Protein AF-A0A4S0MJQ3-F1 (afdb_monomer_lite)

pLDDT: mean 88.85, std 12.42, range [56.47, 98.69]

Secondary structure (DSSP, 8-state):
--TTS--------EEEEEE-SSTTEEEEEEEEEEEE---STT---EEEEEEEEEEEEEEETTEEEEEEEEEEEEEETTSS-EEEEEEEEEEE-

Foldseek 3Di:
DPPVFDADDDDFDWDWDWDDPDPQKIKIKTWGKDWAADPDPPFGTKIKIKIKIKMWGDPDPQKIKIKMWIWIKMDGGPDRDIDIDIDIDIDMD

Sequence (93 aa):
DDSRLPAVAGPSINADLKWSPERGTTIGLTGKTNVETTTTAGQSGDILYSGRLTGERQIRANLTANTALGLDWRDYTGSDGHDMILSAEAGLT

Radius of gyration: 18.51 Å; chains: 1; bounding box: 37×24×54 Å

Structure (mmCIF, N/CA/C/O backbone):
data_AF-A0A4S0MJQ3-F1
#
_entry.id   AF-A0A4S0MJQ3-F1
#
loop_
_atom_site.group_PDB
_atom_site.id
_atom_site.type_symbol
_atom_site.label_atom_id
_atom_site.label_alt_id
_atom_site.label_comp_id
_atom_site.label_asym_id
_atom_site.label_entity_id
_atom_site.label_seq_id
_atom_site.pdbx_PDB_ins_code
_atom_site.Cartn_x
_atom_site.Cartn_y
_atom_site.Cartn_z
_atom_site.occupancy
_atom_site.B_iso_or_equiv
_atom_site.auth_seq_id
_atom_site.auth_comp_id
_atom_site.auth_asym_id
_atom_site.auth_atom_id
_atom_site.pdbx_PDB_model_num
ATOM 1 N N . ASP A 1 1 ? 7.246 6.514 -31.491 1.00 56.47 1 ASP A N 1
ATOM 2 C CA . ASP A 1 1 ? 8.219 5.488 -31.095 1.00 56.47 1 ASP A CA 1
ATOM 3 C C . ASP A 1 1 ? 9.584 5.766 -31.666 1.00 56.47 1 ASP A C 1
ATOM 5 O O . ASP A 1 1 ? 9.722 5.904 -32.876 1.00 56.47 1 ASP A O 1
ATOM 9 N N . ASP A 1 2 ? 10.571 5.878 -30.781 1.00 58.50 2 ASP A N 1
ATOM 10 C CA . ASP A 1 2 ? 11.989 5.827 -31.127 1.00 58.50 2 ASP A CA 1
ATOM 11 C C . ASP A 1 2 ? 12.467 4.399 -30.851 1.00 58.50 2 ASP A C 1
ATOM 13 O O . ASP A 1 2 ? 12.486 3.964 -29.702 1.00 58.50 2 ASP A O 1
ATOM 17 N N . SER A 1 3 ? 12.848 3.659 -31.894 1.00 61.12 3 SER A N 1
ATOM 18 C CA . SER A 1 3 ? 13.280 2.257 -31.796 1.00 61.12 3 SER A CA 1
ATOM 19 C C . SER A 1 3 ? 14.577 2.054 -31.001 1.00 61.12 3 SER A C 1
ATOM 21 O O . SER A 1 3 ? 15.040 0.924 -30.862 1.00 61.12 3 SER A O 1
ATOM 23 N N . ARG A 1 4 ? 15.196 3.136 -30.516 1.00 65.69 4 ARG A N 1
ATOM 24 C CA . ARG A 1 4 ? 16.383 3.110 -29.655 1.00 65.69 4 ARG A CA 1
ATOM 25 C C . ARG A 1 4 ? 16.048 3.057 -28.162 1.00 65.69 4 ARG A C 1
ATOM 27 O O . ARG A 1 4 ? 16.960 2.817 -27.377 1.00 65.69 4 ARG A O 1
ATOM 34 N N . LEU A 1 5 ? 14.793 3.289 -27.764 1.00 67.38 5 LEU A N 1
ATOM 35 C CA . LEU A 1 5 ? 14.365 3.252 -26.363 1.00 67.38 5 LEU A CA 1
ATOM 36 C C . LEU A 1 5 ? 13.549 1.984 -26.071 1.00 67.38 5 LEU A C 1
ATOM 38 O O . LEU A 1 5 ? 12.650 1.651 -26.849 1.00 67.38 5 LEU A O 1
ATOM 42 N N . PRO A 1 6 ? 13.831 1.270 -24.965 1.00 67.31 6 PRO A N 1
ATOM 43 C CA . PRO A 1 6 ? 12.993 0.162 -24.529 1.00 67.31 6 PRO A CA 1
ATOM 44 C C . PRO A 1 6 ? 11.552 0.620 -24.272 1.00 67.31 6 PRO A C 1
ATOM 46 O O . PRO A 1 6 ? 11.311 1.667 -23.670 1.00 67.31 6 PRO A O 1
ATOM 49 N N . ALA A 1 7 ? 10.583 -0.181 -24.713 1.00 71.94 7 ALA A N 1
ATOM 50 C CA . ALA A 1 7 ? 9.179 0.076 -24.424 1.00 71.94 7 ALA A CA 1
ATOM 51 C C . ALA A 1 7 ? 8.893 -0.137 -22.929 1.00 71.94 7 ALA A C 1
ATOM 53 O O . ALA A 1 7 ? 9.282 -1.156 -22.359 1.00 71.94 7 ALA A O 1
ATOM 54 N N . VAL A 1 8 ? 8.168 0.799 -22.312 1.00 72.06 8 VAL A N 1
ATOM 55 C CA . VAL A 1 8 ? 7.658 0.643 -20.943 1.00 72.06 8 VAL A CA 1
ATOM 56 C C . VAL A 1 8 ? 6.432 -0.267 -21.005 1.00 72.06 8 VAL A C 1
ATOM 58 O O . VAL A 1 8 ? 5.375 0.140 -21.488 1.00 72.06 8 VAL A O 1
ATOM 61 N N . ALA A 1 9 ? 6.573 -1.515 -20.564 1.00 75.38 9 ALA A N 1
ATOM 62 C CA . ALA A 1 9 ? 5.501 -2.503 -20.599 1.00 75.38 9 ALA A CA 1
ATOM 63 C C . ALA A 1 9 ? 5.531 -3.384 -19.348 1.00 75.38 9 ALA A C 1
ATOM 65 O O . ALA A 1 9 ? 6.585 -3.854 -18.930 1.00 75.38 9 ALA A O 1
ATOM 66 N N . GLY A 1 10 ? 4.358 -3.640 -18.773 1.00 77.56 10 GLY A N 1
ATOM 67 C CA . GLY A 1 10 ? 4.220 -4.478 -17.5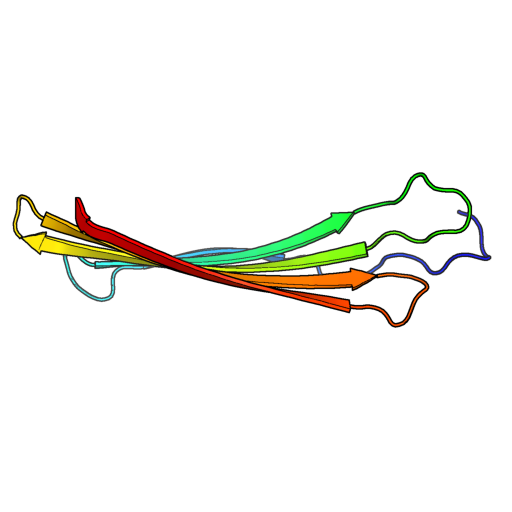89 1.00 77.56 10 GLY A CA 1
ATOM 68 C C . GLY A 1 10 ? 2.761 -4.816 -17.285 1.00 77.56 10 GLY A C 1
ATOM 69 O O . GLY A 1 10 ? 1.848 -4.220 -17.867 1.00 77.56 10 GLY A O 1
ATOM 70 N N . PRO A 1 11 ? 2.517 -5.792 -16.396 1.00 80.44 11 PRO A N 1
ATOM 71 C CA . PRO A 1 11 ? 1.169 -6.147 -15.976 1.00 80.44 11 PRO A CA 1
ATOM 72 C C . PRO A 1 11 ? 0.507 -4.984 -15.223 1.00 80.44 11 PRO A C 1
ATOM 74 O O . PRO A 1 11 ? 1.087 -4.399 -14.307 1.00 80.44 11 PRO A O 1
ATOM 77 N N . SER A 1 12 ? -0.738 -4.669 -15.586 1.00 86.44 12 SER A N 1
ATOM 78 C CA . SER A 1 12 ? -1.544 -3.662 -14.891 1.00 86.44 12 SER A CA 1
ATOM 79 C C . SER A 1 12 ? -2.462 -4.322 -13.866 1.00 86.44 12 SER A C 1
ATOM 81 O O . SER A 1 12 ? -3.204 -5.248 -14.199 1.00 86.44 12 SER A O 1
ATOM 83 N N . ILE A 1 13 ? -2.430 -3.827 -12.627 1.00 90.31 13 ILE A N 1
ATOM 84 C CA . ILE A 1 13 ? -3.392 -4.176 -11.581 1.00 90.31 13 ILE A CA 1
ATOM 85 C C . ILE A 1 13 ? -4.045 -2.913 -11.017 1.00 90.31 13 ILE A C 1
ATOM 87 O O . ILE A 1 13 ? -3.403 -1.872 -10.875 1.00 90.31 13 ILE A O 1
ATOM 91 N N . ASN A 1 14 ? -5.331 -3.009 -10.687 1.00 95.50 14 ASN A N 1
ATOM 92 C CA . ASN A 1 14 ? -6.045 -2.031 -9.875 1.00 95.50 14 ASN A CA 1
ATOM 93 C C . ASN A 1 14 ? -7.107 -2.776 -9.061 1.00 95.50 14 ASN A C 1
ATOM 95 O O . ASN A 1 14 ? -8.193 -3.071 -9.561 1.00 95.50 14 ASN A O 1
ATOM 99 N N . ALA A 1 15 ? -6.747 -3.157 -7.841 1.00 96.31 15 ALA A N 1
ATOM 100 C CA . ALA A 1 15 ? -7.568 -3.965 -6.952 1.00 96.31 15 ALA A CA 1
ATOM 101 C C . ALA A 1 15 ? -7.865 -3.206 -5.654 1.00 96.31 15 ALA A C 1
ATOM 103 O O . ALA A 1 15 ? -6.970 -2.586 -5.080 1.00 96.31 15 ALA A O 1
ATOM 104 N N . ASP A 1 16 ? -9.107 -3.310 -5.179 1.00 97.94 16 ASP A N 1
ATOM 105 C CA . ASP A 1 16 ? -9.568 -2.848 -3.865 1.00 97.94 16 ASP A CA 1
ATOM 106 C C . ASP A 1 16 ? -10.404 -3.979 -3.254 1.00 97.94 16 ASP A C 1
ATOM 108 O O . ASP A 1 16 ? -11.466 -4.338 -3.770 1.00 97.94 16 ASP A O 1
ATOM 112 N N . LEU A 1 17 ? -9.878 -4.590 -2.194 1.00 98.38 17 LEU A N 1
ATOM 113 C CA . LEU A 1 17 ? -10.551 -5.618 -1.415 1.00 98.38 17 LEU A CA 1
ATOM 114 C C . LEU A 1 17 ? -10.803 -5.091 -0.007 1.00 98.38 17 LEU A C 1
ATOM 116 O O . LEU A 1 17 ? -9.877 -4.662 0.679 1.00 98.38 17 LEU A O 1
ATOM 120 N N . LYS A 1 18 ? -12.048 -5.206 0.457 1.00 98.31 18 LYS A N 1
ATOM 121 C CA . LYS A 1 18 ? -12.447 -4.851 1.821 1.00 98.31 18 LYS A CA 1
ATOM 122 C C . LYS A 1 18 ? -13.227 -5.982 2.452 1.00 98.31 18 LYS A C 1
ATOM 124 O O . LYS A 1 18 ? -14.132 -6.540 1.834 1.00 98.31 18 LYS A O 1
ATOM 129 N N . TRP A 1 19 ? -12.886 -6.306 3.691 1.00 98.38 19 TRP A N 1
ATOM 130 C CA . TRP A 1 19 ? -13.589 -7.329 4.452 1.00 98.38 19 TRP A CA 1
ATOM 131 C C . TRP A 1 19 ? -13.595 -7.017 5.944 1.00 98.38 19 TRP A C 1
ATOM 133 O O . TRP A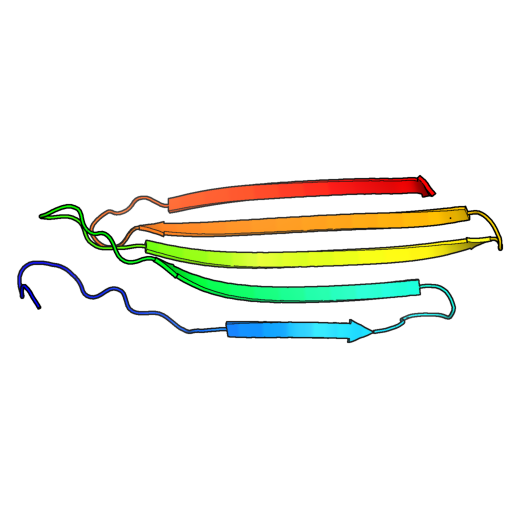 1 19 ? -12.854 -6.166 6.435 1.00 98.38 19 TRP A O 1
ATOM 143 N N . SER A 1 20 ? -14.449 -7.736 6.669 1.00 98.50 20 SER A N 1
ATOM 144 C CA . SER A 1 20 ? -14.589 -7.619 8.115 1.00 98.50 20 SER A CA 1
ATOM 145 C C . SER A 1 20 ? -14.351 -8.990 8.751 1.00 98.50 20 SER A C 1
ATOM 147 O O . SER A 1 20 ? -15.228 -9.851 8.666 1.00 98.50 20 SER A O 1
ATOM 149 N N . PRO A 1 21 ? -13.161 -9.240 9.336 1.00 96.94 21 PRO A N 1
ATOM 150 C CA . PRO A 1 21 ? -12.866 -10.511 10.006 1.00 96.94 21 PRO A CA 1
ATOM 151 C C . PRO A 1 21 ? -13.781 -10.773 11.208 1.00 96.94 21 PRO A C 1
ATOM 153 O O . PRO A 1 21 ? -14.139 -11.909 11.500 1.00 96.94 21 PRO A O 1
ATOM 156 N N . GLU A 1 22 ? -14.147 -9.706 11.914 1.00 97.00 22 GLU A N 1
ATOM 157 C CA . GLU A 1 22 ? -15.040 -9.707 13.065 1.00 97.00 22 GLU A CA 1
ATOM 158 C C . GLU A 1 22 ? -15.773 -8.361 13.136 1.00 97.00 22 GLU A C 1
ATOM 160 O O . GLU A 1 22 ? -15.300 -7.352 12.604 1.00 97.00 22 GLU A O 1
ATOM 165 N N . ARG A 1 23 ? -16.918 -8.315 13.831 1.00 96.75 23 ARG A N 1
ATOM 166 C CA . ARG A 1 23 ? -17.689 -7.075 13.999 1.00 96.75 23 ARG A CA 1
ATOM 167 C C . ARG A 1 23 ? -16.805 -5.978 14.593 1.00 96.75 23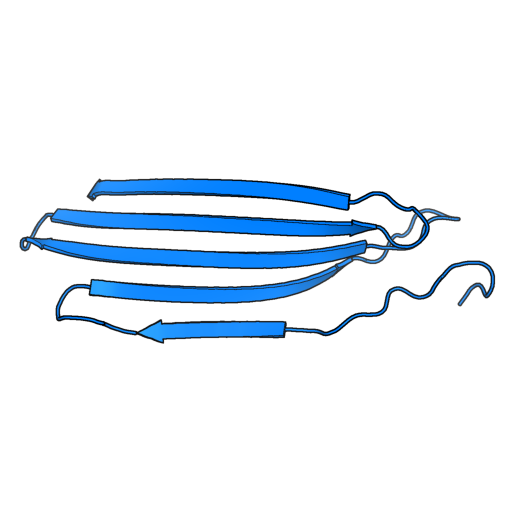 ARG A C 1
ATOM 169 O O . ARG A 1 23 ? -16.168 -6.193 15.619 1.00 96.75 23 ARG A O 1
ATOM 176 N N . GLY A 1 24 ? -16.838 -4.798 13.978 1.00 97.19 24 GLY A N 1
ATOM 177 C CA . GLY A 1 24 ? -16.062 -3.638 14.416 1.00 97.19 24 GLY A CA 1
ATOM 178 C C . GLY A 1 24 ? -14.621 -3.627 13.907 1.00 97.19 24 GLY A C 1
ATOM 179 O O . GLY A 1 24 ? -13.894 -2.709 14.258 1.00 97.19 24 GLY A O 1
ATOM 180 N N . THR A 1 25 ? -14.208 -4.607 13.094 1.00 98.31 25 THR A N 1
ATOM 181 C CA . THR A 1 25 ? -12.929 -4.584 12.371 1.00 98.31 25 THR A CA 1
ATOM 182 C C . THR A 1 25 ? -13.175 -4.502 10.876 1.00 98.31 25 THR A C 1
ATOM 184 O O . THR A 1 25 ? -13.904 -5.335 10.335 1.00 98.31 25 THR A O 1
ATOM 187 N N . THR A 1 26 ? -12.512 -3.569 10.204 1.00 98.50 26 THR A N 1
ATOM 188 C CA . THR A 1 26 ? -12.460 -3.492 8.743 1.00 98.50 26 THR A CA 1
ATOM 189 C C . THR A 1 26 ? -11.010 -3.578 8.305 1.00 98.50 26 THR A C 1
ATOM 191 O O . THR A 1 26 ? -10.171 -2.823 8.792 1.00 98.50 26 THR A O 1
ATOM 194 N N . ILE A 1 27 ? -10.715 -4.491 7.384 1.00 98.62 27 ILE A N 1
ATOM 195 C CA . ILE A 1 27 ? -9.413 -4.578 6.726 1.00 98.62 27 ILE A CA 1
ATOM 196 C C . ILE A 1 27 ? -9.593 -4.213 5.255 1.00 98.62 27 ILE A C 1
ATOM 198 O O . ILE A 1 27 ? -10.538 -4.672 4.607 1.00 98.62 27 ILE A O 1
ATOM 202 N N . GLY A 1 28 ? -8.694 -3.376 4.746 1.00 98.50 28 GLY A N 1
ATOM 203 C CA . GLY A 1 28 ? -8.606 -3.015 3.337 1.00 98.50 28 GLY A CA 1
ATOM 204 C C . GLY A 1 28 ? -7.269 -3.447 2.750 1.00 98.50 28 GLY A C 1
ATOM 205 O O . GLY A 1 28 ? -6.230 -3.262 3.374 1.00 98.50 28 GLY A O 1
ATOM 206 N N . LEU A 1 29 ? -7.285 -3.998 1.542 1.00 98.50 29 LEU A N 1
ATOM 207 C CA . LEU A 1 29 ? -6.095 -4.283 0.750 1.00 98.50 29 LEU A CA 1
ATOM 208 C C . LEU A 1 29 ? -6.267 -3.656 -0.631 1.00 98.50 29 LEU A C 1
ATOM 210 O O . LEU A 1 29 ? -7.200 -3.998 -1.356 1.00 98.50 29 LEU A O 1
ATOM 214 N N . THR A 1 30 ? -5.350 -2.768 -1.001 1.00 98.25 30 THR A N 1
ATOM 215 C CA . THR A 1 30 ? -5.304 -2.169 -2.336 1.00 98.25 30 THR A CA 1
ATOM 216 C C . THR A 1 30 ? -3.989 -2.494 -3.024 1.00 98.25 30 THR A C 1
ATOM 218 O O . THR A 1 30 ? -2.933 -2.426 -2.393 1.00 98.25 30 THR A O 1
ATOM 221 N N . GLY A 1 31 ? -4.053 -2.795 -4.319 1.00 97.25 31 GLY A N 1
ATOM 222 C CA . GLY A 1 31 ? -2.887 -2.997 -5.177 1.00 97.25 31 GLY A CA 1
ATOM 223 C C . GLY A 1 31 ? -3.052 -2.230 -6.483 1.00 97.25 31 GLY A C 1
ATOM 224 O O . GLY A 1 31 ? -4.111 -2.321 -7.108 1.00 97.25 31 GLY A O 1
ATOM 225 N N . LYS A 1 32 ? -2.032 -1.477 -6.899 1.00 96.44 32 LYS A N 1
ATOM 226 C CA . LYS A 1 32 ? -2.087 -0.629 -8.094 1.00 96.44 32 LYS A CA 1
ATOM 227 C C . LYS A 1 32 ? -0.771 -0.657 -8.867 1.00 96.44 32 LYS A C 1
ATOM 229 O O . LYS A 1 32 ? 0.288 -0.530 -8.266 1.00 96.44 32 LYS A O 1
ATOM 234 N N . THR A 1 33 ? -0.853 -0.739 -10.192 1.00 93.94 33 THR A N 1
ATOM 235 C CA . THR A 1 33 ? 0.257 -0.413 -11.098 1.00 93.94 33 THR A CA 1
ATOM 236 C C . THR A 1 33 ? 0.001 0.956 -11.721 1.00 93.94 33 THR A C 1
ATOM 238 O O . THR A 1 33 ? -1.063 1.170 -12.307 1.00 93.94 33 THR A O 1
ATOM 241 N N . ASN A 1 34 ? 0.967 1.869 -11.647 1.00 89.56 34 ASN A N 1
ATOM 242 C CA . ASN A 1 34 ? 0.967 3.111 -12.419 1.00 89.56 34 ASN A CA 1
ATOM 243 C C . ASN A 1 34 ? 2.123 3.078 -13.419 1.00 89.56 34 ASN A C 1
ATOM 245 O O . ASN A 1 34 ? 3.255 2.798 -13.040 1.00 89.56 34 ASN A O 1
ATOM 249 N N . VAL A 1 35 ? 1.826 3.360 -14.685 1.00 86.81 35 VAL A N 1
ATOM 250 C CA . VAL A 1 35 ? 2.844 3.533 -15.727 1.00 86.81 35 VAL A CA 1
ATOM 251 C C . VAL A 1 35 ? 3.070 5.027 -15.898 1.00 86.81 35 VAL A C 1
ATOM 253 O O . VAL A 1 35 ? 2.129 5.752 -16.228 1.00 86.81 35 VAL A O 1
ATOM 256 N N . GLU A 1 36 ? 4.296 5.482 -15.671 1.00 82.44 36 GLU A N 1
ATOM 257 C CA . GLU A 1 36 ? 4.683 6.885 -15.792 1.00 82.44 36 GLU A CA 1
ATOM 258 C C . GLU A 1 36 ? 5.597 7.043 -17.011 1.00 82.44 36 GLU A C 1
ATOM 260 O O . GLU A 1 36 ? 6.665 6.448 -17.113 1.00 82.44 36 GLU A O 1
ATOM 265 N N . THR A 1 37 ? 5.156 7.820 -18.001 1.00 76.94 37 THR A N 1
ATOM 266 C CA . THR A 1 37 ? 5.959 8.101 -19.199 1.00 76.94 37 THR A CA 1
ATOM 267 C C . THR A 1 37 ? 6.843 9.317 -18.968 1.00 76.94 37 THR A C 1
ATOM 269 O O . THR A 1 37 ? 6.380 10.318 -18.422 1.00 76.94 37 THR A O 1
ATOM 272 N N . THR A 1 38 ? 8.075 9.294 -19.469 1.00 69.94 38 THR A N 1
ATOM 273 C CA . THR A 1 38 ? 8.963 10.462 -19.419 1.00 69.94 38 THR A CA 1
ATOM 274 C C . THR A 1 38 ? 8.827 11.340 -20.665 1.00 69.94 38 THR A C 1
ATOM 276 O O . THR A 1 38 ? 8.596 10.852 -21.771 1.00 69.94 38 THR A O 1
ATOM 279 N N . THR A 1 39 ? 8.980 12.653 -20.486 1.00 70.00 39 THR A N 1
ATOM 280 C CA . THR A 1 39 ? 9.095 13.630 -21.588 1.00 70.00 39 THR A CA 1
ATOM 281 C C . THR A 1 39 ? 10.550 14.037 -21.851 1.00 70.00 39 THR A C 1
ATOM 283 O O . THR A 1 39 ? 10.825 14.806 -22.773 1.00 70.00 39 THR A O 1
ATOM 286 N N . THR A 1 40 ? 11.494 13.504 -21.068 1.00 67.44 40 THR A N 1
ATOM 287 C CA . THR A 1 40 ? 12.929 13.762 -21.207 1.00 67.44 40 THR A CA 1
ATOM 288 C C . THR A 1 40 ? 13.497 12.963 -22.376 1.00 67.44 40 THR A C 1
ATOM 290 O O . THR A 1 40 ? 13.421 11.735 -22.407 1.00 67.44 40 THR A O 1
ATOM 293 N N . ALA A 1 41 ? 14.105 13.657 -23.341 1.00 62.28 41 ALA A N 1
ATOM 294 C CA . ALA A 1 41 ? 14.721 13.018 -24.498 1.00 62.28 41 ALA A CA 1
ATOM 295 C C . ALA A 1 41 ? 15.813 12.018 -24.071 1.00 62.28 41 ALA A C 1
ATOM 297 O O . ALA A 1 41 ? 16.731 12.369 -23.333 1.00 62.28 41 ALA A O 1
ATOM 298 N N . GLY A 1 42 ? 15.723 10.780 -24.566 1.00 63.38 42 GLY A N 1
ATOM 299 C CA . GLY A 1 42 ? 16.708 9.727 -24.298 1.00 63.38 42 GLY A CA 1
ATOM 300 C C . GLY A 1 4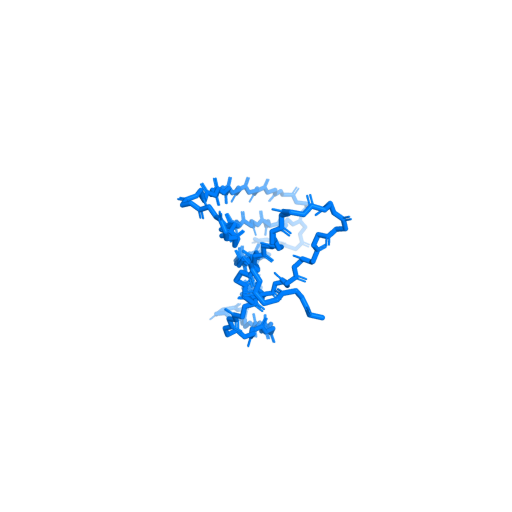2 ? 16.502 8.946 -22.997 1.00 63.38 42 GLY A C 1
ATOM 301 O O . GLY A 1 42 ? 17.322 8.083 -22.699 1.00 63.38 42 GLY A O 1
ATOM 302 N N . GLN A 1 43 ? 15.430 9.203 -22.243 1.00 64.94 43 GLN A N 1
ATOM 303 C CA . GLN A 1 43 ? 15.032 8.364 -21.111 1.00 64.94 43 GLN A CA 1
ATOM 304 C C . GLN A 1 43 ? 13.785 7.554 -21.456 1.00 64.94 43 GLN A C 1
ATOM 306 O O . GLN A 1 43 ? 12.945 8.001 -22.236 1.00 64.94 43 GLN A O 1
ATOM 311 N N . SER A 1 44 ? 13.669 6.362 -20.871 1.00 69.31 44 SER A N 1
ATOM 312 C CA . SER A 1 44 ? 12.404 5.622 -20.876 1.00 69.31 44 SER A CA 1
ATOM 313 C C . SER A 1 44 ? 11.664 5.918 -19.567 1.00 69.31 44 SER A C 1
ATOM 315 O O . SER A 1 44 ? 12.259 6.438 -18.625 1.00 69.31 44 SER A O 1
ATOM 317 N N . GLY A 1 45 ? 10.350 5.697 -19.544 1.00 81.38 45 GLY A N 1
ATOM 318 C CA . GLY A 1 45 ? 9.531 5.928 -18.349 1.00 81.38 45 GLY A CA 1
ATOM 319 C C . GLY A 1 45 ? 9.789 4.907 -17.237 1.00 81.38 45 GLY A C 1
ATOM 320 O O . GLY A 1 45 ? 10.768 4.163 -17.267 1.00 81.38 45 GLY A O 1
ATOM 321 N N . ASP A 1 46 ? 8.886 4.827 -16.273 1.00 84.69 46 ASP A N 1
ATOM 322 C CA . ASP A 1 46 ? 8.964 3.889 -15.155 1.00 84.69 46 ASP A CA 1
ATOM 323 C C . ASP A 1 46 ? 7.604 3.261 -14.837 1.00 84.69 46 ASP A C 1
ATOM 325 O O . ASP A 1 46 ? 6.546 3.692 -15.313 1.00 84.69 46 ASP A O 1
ATOM 329 N N . ILE A 1 47 ? 7.649 2.177 -14.067 1.00 89.94 47 ILE A N 1
ATOM 330 C CA . ILE A 1 47 ? 6.464 1.501 -13.551 1.00 89.94 47 ILE A CA 1
ATOM 331 C C . ILE A 1 47 ? 6.534 1.508 -12.028 1.00 89.94 47 ILE A C 1
ATOM 333 O O . ILE A 1 47 ? 7.487 1.004 -11.433 1.00 89.94 47 ILE A O 1
ATOM 337 N N . LEU A 1 48 ? 5.487 2.039 -11.399 1.00 92.06 48 LEU A N 1
ATOM 338 C CA . LEU A 1 48 ? 5.296 2.022 -9.956 1.00 92.06 48 LEU A CA 1
ATOM 339 C C . LEU A 1 48 ? 4.270 0.953 -9.571 1.00 92.06 48 LEU A C 1
ATOM 341 O O . LEU A 1 48 ? 3.105 1.020 -9.973 1.00 92.06 48 LEU A O 1
ATOM 345 N N . TYR A 1 49 ? 4.695 0.007 -8.740 1.00 94.56 49 TYR A N 1
ATOM 346 C CA . TYR A 1 49 ? 3.843 -0.977 -8.083 1.00 94.56 49 TYR A CA 1
ATOM 347 C C . TYR A 1 49 ? 3.583 -0.546 -6.639 1.00 94.56 49 TYR A C 1
ATOM 349 O O . TYR A 1 49 ? 4.507 -0.490 -5.829 1.00 94.56 49 TYR A O 1
ATOM 357 N N . SER A 1 50 ? 2.321 -0.282 -6.311 1.00 96.94 50 SER A N 1
ATOM 358 C CA . SER A 1 50 ? 1.888 0.164 -4.987 1.00 96.94 50 SER A CA 1
ATOM 359 C C . SER A 1 50 ? 0.999 -0.880 -4.323 1.00 96.94 50 SER A C 1
ATOM 361 O O . SER A 1 50 ? 0.032 -1.362 -4.919 1.00 96.94 50 SER A O 1
ATOM 363 N N . GLY A 1 51 ? 1.283 -1.185 -3.061 1.00 97.81 51 GLY A N 1
ATOM 364 C CA . GLY A 1 51 ? 0.465 -2.013 -2.184 1.00 97.81 51 GLY A CA 1
ATOM 365 C C . GLY A 1 51 ? 0.159 -1.278 -0.885 1.00 97.81 51 GLY A C 1
ATOM 366 O O . GLY A 1 51 ? 1.052 -0.696 -0.273 1.00 97.81 51 GLY A O 1
ATOM 367 N N . ARG A 1 52 ? -1.098 -1.314 -0.434 1.00 98.38 52 ARG A N 1
ATOM 368 C CA . ARG A 1 52 ? -1.491 -0.749 0.865 1.00 98.38 52 ARG A CA 1
ATOM 369 C C . ARG A 1 52 ? -2.434 -1.686 1.600 1.00 98.38 52 ARG A C 1
ATOM 371 O O . ARG A 1 52 ? -3.444 -2.116 1.048 1.00 98.38 52 ARG A O 1
ATOM 378 N N . LEU A 1 53 ? -2.099 -1.970 2.852 1.00 98.62 53 LEU A N 1
ATOM 379 C CA . LEU A 1 53 ? -2.930 -2.696 3.805 1.00 98.62 53 LEU A CA 1
ATOM 380 C C . LEU A 1 53 ? -3.410 -1.703 4.858 1.00 98.62 53 LEU A C 1
ATOM 382 O O . LEU A 1 53 ? -2.592 -1.032 5.482 1.00 98.62 53 LEU A O 1
ATOM 386 N N . THR A 1 54 ? -4.714 -1.611 5.073 1.00 98.69 54 THR A N 1
ATOM 387 C CA . THR A 1 54 ? -5.311 -0.766 6.108 1.00 98.69 54 THR A CA 1
ATOM 388 C C . THR A 1 54 ? -6.079 -1.608 7.111 1.00 98.69 54 THR A C 1
ATOM 390 O O . THR A 1 54 ? -6.678 -2.626 6.761 1.00 98.69 54 THR A O 1
ATOM 393 N N . GLY A 1 55 ? -6.066 -1.177 8.366 1.00 98.44 55 GLY A N 1
ATOM 394 C CA . GLY A 1 55 ? -6.849 -1.764 9.439 1.00 98.44 55 GLY A CA 1
ATOM 395 C C . GLY A 1 55 ? -7.587 -0.685 10.212 1.00 98.44 55 GLY A C 1
ATOM 396 O O . GLY A 1 55 ? -7.013 0.339 10.572 1.00 98.44 55 GLY A O 1
ATOM 397 N N . GLU A 1 56 ? -8.858 -0.929 10.488 1.00 98.56 56 GLU A N 1
ATOM 398 C CA . GLU A 1 56 ? -9.670 -0.124 11.390 1.00 98.56 56 GLU A CA 1
ATOM 399 C C . GLU A 1 56 ? -10.322 -1.051 12.413 1.00 98.56 56 GLU A C 1
ATOM 401 O O . GLU A 1 56 ? -10.903 -2.072 12.041 1.00 98.56 56 GLU A O 1
ATOM 406 N N . ARG A 1 57 ? -10.220 -0.716 13.702 1.00 98.19 57 ARG A N 1
ATOM 407 C CA . ARG A 1 57 ? -10.840 -1.460 14.805 1.00 98.19 57 ARG A CA 1
ATOM 408 C C . ARG A 1 57 ? -11.549 -0.509 15.752 1.00 98.19 57 ARG A C 1
ATOM 410 O O . ARG A 1 57 ? -10.905 0.276 16.443 1.00 98.19 57 ARG A O 1
ATOM 417 N N . GLN A 1 58 ? -12.856 -0.667 15.892 1.00 98.19 58 GLN A N 1
ATOM 418 C CA . GLN A 1 58 ? -13.603 -0.077 16.993 1.00 98.19 58 GLN A CA 1
ATOM 419 C C . GLN A 1 58 ? -13.312 -0.867 18.278 1.00 98.19 58 GLN A C 1
ATOM 421 O O . GLN A 1 58 ? -13.762 -2.001 18.444 1.00 98.19 58 GLN A O 1
ATOM 426 N N . ILE A 1 59 ? -12.556 -0.268 19.199 1.00 96.94 59 ILE A N 1
ATOM 427 C CA . ILE A 1 59 ? -12.213 -0.884 20.491 1.00 96.94 59 ILE A CA 1
ATOM 428 C C . ILE A 1 59 ? -13.388 -0.727 21.466 1.00 96.94 59 ILE A C 1
ATOM 430 O O . ILE A 1 59 ? -13.720 -1.641 22.219 1.00 96.94 59 ILE A O 1
ATOM 434 N N . ARG A 1 60 ? -14.029 0.446 21.445 1.00 96.50 60 ARG A N 1
ATOM 435 C CA . ARG A 1 60 ? -15.242 0.793 22.206 1.00 96.50 60 ARG A CA 1
ATOM 436 C C . ARG A 1 60 ? -16.022 1.883 21.464 1.00 96.50 60 ARG A C 1
ATOM 438 O O . ARG A 1 60 ? -15.559 2.389 20.451 1.00 96.50 60 ARG A O 1
ATOM 445 N N . ALA A 1 61 ? -17.211 2.247 21.947 1.00 95.19 61 ALA A N 1
ATOM 446 C CA . ALA A 1 61 ? -18.123 3.183 21.267 1.00 95.19 61 ALA A CA 1
ATOM 447 C C . ALA A 1 61 ? -17.522 4.564 20.920 1.00 95.19 61 ALA A C 1
ATOM 449 O O . ALA A 1 61 ? -18.034 5.237 20.035 1.00 95.19 61 ALA A O 1
ATOM 450 N N . ASN A 1 62 ? -16.458 4.977 21.607 1.00 95.81 62 ASN A N 1
ATOM 451 C CA . ASN A 1 62 ? -15.794 6.273 21.465 1.00 95.81 62 ASN A CA 1
ATOM 452 C C . ASN A 1 62 ? -14.267 6.145 21.318 1.00 95.81 62 ASN A C 1
ATOM 454 O O . ASN A 1 62 ? -13.534 7.014 21.784 1.00 95.81 62 ASN A O 1
ATOM 458 N N . LEU A 1 63 ? -13.784 5.008 20.811 1.00 97.56 63 LEU A N 1
ATOM 459 C CA . LEU A 1 63 ? -12.363 4.809 20.536 1.00 97.56 63 LEU A CA 1
ATOM 460 C C . LEU A 1 63 ? -12.193 3.847 19.365 1.00 97.56 63 LEU A C 1
ATOM 462 O O . LEU A 1 63 ? -12.496 2.651 19.489 1.00 97.56 63 LEU A O 1
ATOM 466 N N . THR A 1 64 ? -11.636 4.366 18.282 1.00 98.44 64 THR A N 1
ATOM 467 C CA . THR A 1 64 ? -11.282 3.603 17.088 1.00 98.44 64 THR A CA 1
ATOM 468 C C . THR A 1 64 ? -9.778 3.653 16.886 1.00 98.44 64 THR A C 1
ATOM 470 O O . THR A 1 64 ? -9.165 4.709 16.999 1.00 98.44 64 THR A O 1
ATOM 473 N N . ALA A 1 65 ? -9.179 2.501 16.602 1.00 98.31 65 ALA A N 1
ATOM 474 C CA . ALA A 1 65 ? -7.795 2.397 16.175 1.00 98.31 65 ALA A CA 1
ATOM 475 C C . ALA A 1 65 ? -7.717 2.265 14.661 1.00 98.31 65 ALA A C 1
ATOM 477 O O . ALA A 1 65 ? -8.477 1.500 14.065 1.00 98.31 65 ALA A O 1
ATOM 478 N N . ASN A 1 66 ? -6.765 2.970 14.063 1.00 98.31 66 ASN A N 1
ATOM 479 C CA . ASN A 1 66 ? -6.469 2.914 12.640 1.00 98.31 66 ASN A CA 1
ATOM 480 C C . ASN A 1 66 ? -4.999 2.550 12.427 1.00 98.31 66 ASN A C 1
ATOM 482 O O . ASN A 1 66 ? -4.122 3.026 13.147 1.00 98.31 66 ASN A O 1
ATOM 486 N N . THR A 1 67 ? -4.722 1.728 11.424 1.00 98.50 67 THR A N 1
ATOM 487 C CA . THR A 1 67 ? -3.368 1.384 10.991 1.00 98.50 67 THR A CA 1
ATOM 488 C C . THR A 1 67 ? -3.293 1.325 9.474 1.00 98.50 67 THR A C 1
ATOM 490 O O . THR A 1 67 ? -4.275 1.011 8.795 1.00 98.50 67 THR A O 1
ATOM 493 N N . ALA A 1 68 ? -2.119 1.622 8.927 1.00 98.56 68 ALA A N 1
ATOM 494 C CA . ALA A 1 68 ? -1.826 1.387 7.526 1.00 98.56 68 ALA A CA 1
ATOM 495 C C . ALA A 1 68 ? -0.371 0.965 7.333 1.00 98.56 68 ALA A C 1
ATOM 497 O O . ALA A 1 68 ? 0.525 1.477 7.997 1.00 98.56 68 ALA A O 1
ATOM 498 N N . LEU A 1 69 ? -0.148 0.043 6.403 1.00 98.62 69 LEU A N 1
ATOM 499 C CA . LEU A 1 69 ? 1.162 -0.344 5.898 1.00 98.62 69 LEU A CA 1
ATOM 500 C C . LEU A 1 69 ? 1.168 -0.112 4.391 1.00 98.62 69 LEU A C 1
ATOM 502 O O . LEU A 1 69 ? 0.216 -0.499 3.709 1.00 98.62 69 LEU A O 1
ATOM 506 N N . GLY A 1 70 ? 2.220 0.515 3.878 1.00 98.38 70 GLY A N 1
ATOM 507 C CA . GLY A 1 70 ? 2.399 0.777 2.456 1.00 98.38 70 GLY A CA 1
ATOM 508 C C . GLY A 1 70 ? 3.732 0.247 1.945 1.00 98.38 70 GLY A C 1
ATOM 509 O O . GLY A 1 70 ? 4.741 0.281 2.652 1.00 98.38 70 GLY A O 1
ATOM 510 N N . LEU A 1 71 ? 3.713 -0.234 0.709 1.00 97.88 71 LEU A N 1
ATOM 511 C CA . LEU A 1 71 ? 4.880 -0.646 -0.054 1.00 97.88 71 LEU A CA 1
ATOM 512 C C . LEU A 1 71 ? 4.762 -0.059 -1.454 1.00 97.88 71 LEU A C 1
ATOM 514 O O . LEU A 1 71 ? 3.765 -0.290 -2.134 1.00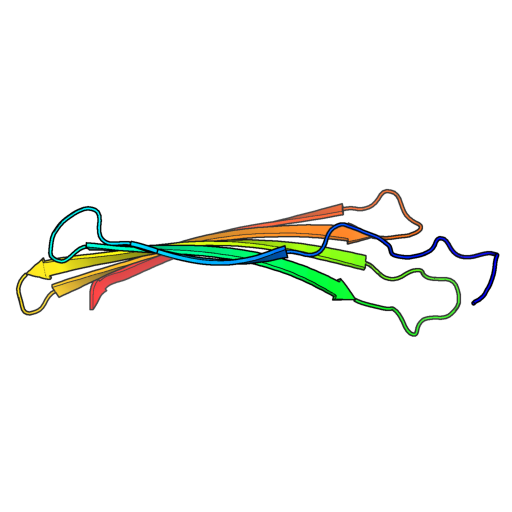 97.88 71 LEU A O 1
ATOM 518 N N . ASP A 1 72 ? 5.795 0.652 -1.873 1.00 96.88 72 ASP A N 1
ATOM 519 C CA . ASP A 1 72 ? 5.923 1.209 -3.211 1.00 96.88 72 ASP A CA 1
ATOM 520 C C . ASP A 1 72 ? 7.246 0.725 -3.806 1.00 96.88 72 ASP A C 1
ATOM 522 O O . ASP A 1 72 ? 8.310 0.934 -3.222 1.00 96.88 72 ASP A O 1
ATOM 526 N N . TRP A 1 73 ? 7.173 0.053 -4.952 1.00 94.25 73 TRP A N 1
ATOM 527 C CA . TRP A 1 73 ? 8.325 -0.416 -5.718 1.00 94.25 73 TRP A CA 1
ATOM 528 C C . TRP A 1 73 ? 8.317 0.246 -7.088 1.00 94.25 73 TRP A C 1
ATOM 530 O O . TRP A 1 73 ? 7.379 0.048 -7.863 1.00 94.25 73 TRP A O 1
ATOM 540 N N . ARG A 1 74 ? 9.369 0.997 -7.404 1.00 92.31 74 ARG A N 1
ATOM 541 C CA . ARG A 1 74 ? 9.541 1.649 -8.701 1.00 92.31 74 ARG A CA 1
ATOM 542 C C . ARG A 1 74 ? 10.626 0.955 -9.508 1.00 92.31 74 ARG A C 1
ATOM 544 O O . ARG A 1 74 ? 11.727 0.742 -9.007 1.00 92.31 74 ARG A O 1
ATOM 551 N N . ASP A 1 75 ? 10.297 0.645 -10.755 1.00 88.12 75 ASP A N 1
ATOM 552 C CA . ASP A 1 75 ? 11.190 0.031 -11.734 1.00 88.12 75 ASP A CA 1
ATOM 553 C C . ASP A 1 75 ? 11.414 0.986 -12.914 1.00 88.12 75 ASP A C 1
ATOM 555 O O . ASP A 1 75 ? 10.461 1.377 -13.601 1.00 88.12 75 ASP A O 1
ATOM 559 N N . TYR A 1 76 ? 12.663 1.403 -13.122 1.00 83.56 76 TYR A N 1
ATOM 560 C CA . TYR A 1 76 ? 13.023 2.411 -14.118 1.00 83.56 76 TYR A CA 1
ATOM 561 C C . TYR A 1 76 ? 13.349 1.752 -15.457 1.00 83.56 76 TYR A C 1
ATOM 563 O O . TYR A 1 76 ? 14.334 1.032 -15.594 1.00 83.56 76 TYR A O 1
ATOM 571 N N . THR A 1 77 ? 12.582 2.054 -16.503 1.00 78.19 77 THR A N 1
ATOM 572 C CA . THR A 1 77 ? 12.853 1.481 -17.826 1.00 78.19 77 THR A CA 1
ATOM 573 C C . THR A 1 77 ? 14.105 2.129 -18.432 1.00 78.19 77 THR A C 1
ATOM 575 O O . THR A 1 77 ? 14.274 3.348 -18.417 1.00 78.19 77 THR A O 1
ATOM 578 N N . GLY A 1 78 ? 15.000 1.320 -19.004 1.00 71.19 78 GLY A N 1
ATOM 579 C CA . GLY A 1 78 ? 16.239 1.806 -19.630 1.00 71.19 78 GLY A CA 1
ATOM 580 C C . GLY A 1 78 ? 17.410 2.039 -18.665 1.00 71.19 78 GLY A C 1
ATOM 581 O O . GLY A 1 78 ? 18.444 2.548 -19.095 1.00 71.19 78 GLY A O 1
ATOM 582 N N . SER A 1 79 ? 17.276 1.642 -17.397 1.00 68.38 79 SER A N 1
ATOM 583 C CA . SER A 1 79 ? 18.367 1.539 -16.419 1.00 68.38 79 SER A CA 1
ATOM 584 C C . SER A 1 79 ? 18.132 0.336 -15.500 1.00 68.38 79 SER A C 1
ATOM 586 O O . SER A 1 79 ? 1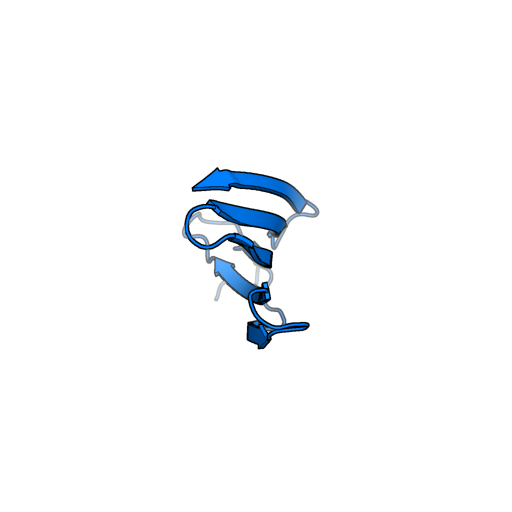6.997 -0.094 -15.371 1.00 68.38 79 SER A O 1
ATOM 588 N N . ASP A 1 80 ? 19.158 -0.169 -14.813 1.00 72.88 80 ASP A N 1
ATOM 589 C CA . ASP A 1 80 ? 18.986 -1.256 -13.825 1.00 72.88 80 ASP A CA 1
ATOM 590 C C . ASP A 1 80 ? 18.553 -0.745 -12.428 1.00 72.88 80 ASP A C 1
ATOM 592 O O . ASP A 1 80 ? 18.621 -1.467 -11.429 1.00 72.88 80 ASP A O 1
ATOM 596 N N . GLY A 1 81 ? 18.165 0.531 -12.325 1.00 81.62 81 GLY A N 1
ATOM 597 C CA . GLY A 1 81 ? 17.773 1.161 -11.068 1.00 81.62 81 GLY A CA 1
ATOM 598 C C . GLY A 1 81 ? 16.381 0.731 -10.608 1.00 81.62 81 GLY A C 1
ATOM 599 O O . GLY A 1 81 ? 15.464 0.599 -11.414 1.00 81.62 81 GLY A O 1
ATOM 600 N N . HIS A 1 82 ? 16.208 0.589 -9.296 1.00 88.44 82 HIS A N 1
ATOM 601 C CA . HIS A 1 82 ? 14.903 0.437 -8.660 1.00 88.44 82 HIS A CA 1
ATOM 602 C C . HIS A 1 82 ? 14.896 1.126 -7.296 1.00 88.44 82 HIS A C 1
ATOM 604 O O . HIS A 1 82 ? 15.909 1.125 -6.595 1.00 88.44 82 HIS A O 1
ATOM 610 N N . ASP A 1 83 ? 13.738 1.664 -6.915 1.00 92.31 83 ASP A N 1
ATOM 611 C CA . ASP A 1 83 ? 13.519 2.275 -5.604 1.00 92.31 83 ASP A CA 1
ATOM 612 C C . ASP A 1 83 ? 12.431 1.519 -4.845 1.00 92.31 83 ASP A C 1
ATOM 614 O O . ASP A 1 83 ? 11.406 1.139 -5.414 1.00 92.31 83 ASP A O 1
ATOM 618 N N . MET A 1 84 ? 12.630 1.345 -3.538 1.00 95.69 84 MET A N 1
ATOM 619 C CA . MET A 1 84 ? 11.629 0.770 -2.643 1.00 95.69 84 MET A CA 1
ATOM 620 C C . MET A 1 84 ? 11.348 1.717 -1.479 1.00 95.69 84 MET A C 1
ATOM 622 O O . MET A 1 84 ? 12.263 2.117 -0.757 1.00 95.69 84 MET A O 1
ATOM 626 N N . ILE A 1 85 ? 10.071 2.027 -1.263 1.00 97.69 85 ILE A N 1
ATOM 627 C CA . ILE A 1 85 ? 9.591 2.820 -0.132 1.00 97.69 85 ILE A CA 1
ATOM 628 C C . ILE A 1 85 ? 8.656 1.952 0.708 1.00 97.69 85 ILE A C 1
ATOM 630 O O . ILE A 1 85 ? 7.716 1.341 0.203 1.00 97.69 85 ILE A O 1
ATOM 634 N N . LEU A 1 86 ? 8.916 1.918 2.015 1.00 98.19 86 LEU A N 1
ATOM 635 C CA . LEU A 1 86 ? 8.054 1.281 3.007 1.00 98.19 86 LEU A CA 1
ATOM 636 C C . LEU A 1 86 ? 7.477 2.356 3.924 1.00 98.19 86 LEU A C 1
ATOM 638 O O . LEU A 1 86 ? 8.206 3.225 4.404 1.00 98.19 86 LEU A O 1
ATOM 642 N N . SER A 1 87 ? 6.177 2.281 4.192 1.00 98.44 87 SER A N 1
ATOM 643 C CA . SER A 1 87 ? 5.484 3.197 5.098 1.00 98.44 87 SER A CA 1
ATOM 644 C C . SER A 1 87 ? 4.645 2.442 6.124 1.00 98.44 87 SER A C 1
ATOM 646 O O . SER A 1 87 ? 4.128 1.354 5.862 1.00 98.44 87 SER A O 1
ATOM 648 N N . ALA A 1 88 ? 4.528 3.025 7.315 1.00 98.25 88 ALA A N 1
ATOM 649 C CA . ALA A 1 88 ? 3.694 2.517 8.391 1.00 98.25 88 ALA A CA 1
ATOM 650 C C . ALA A 1 88 ? 3.060 3.687 9.148 1.00 98.25 88 ALA A C 1
ATOM 652 O O . ALA A 1 88 ? 3.735 4.651 9.506 1.00 98.25 88 ALA A O 1
ATOM 653 N N . GLU A 1 89 ? 1.763 3.585 9.403 1.00 98.38 89 GLU A N 1
ATOM 654 C CA . GLU A 1 89 ? 0.958 4.591 10.088 1.00 98.38 89 GLU A CA 1
ATOM 655 C C . GLU A 1 89 ? 0.092 3.901 11.148 1.00 98.38 89 GLU A C 1
ATOM 657 O O . GLU A 1 89 ? -0.426 2.803 10.927 1.00 98.38 89 GLU A O 1
ATOM 662 N N . ALA A 1 90 ? -0.099 4.553 12.293 1.00 98.19 90 ALA A N 1
ATOM 663 C CA . ALA A 1 90 ? -1.025 4.111 13.328 1.00 98.19 90 ALA A CA 1
ATOM 664 C C . ALA A 1 90 ? -1.629 5.319 14.052 1.00 98.19 90 ALA A C 1
ATOM 666 O O . ALA A 1 90 ? -0.958 6.336 14.232 1.00 98.19 90 ALA A O 1
ATOM 667 N N . GLY A 1 91 ? -2.885 5.208 14.477 1.00 98.31 91 GLY A N 1
ATOM 668 C CA . GLY A 1 91 ? -3.603 6.277 15.160 1.00 98.31 91 GLY A CA 1
ATOM 669 C C . GLY A 1 91 ? -4.761 5.776 16.018 1.00 98.31 91 GLY A C 1
ATOM 670 O O . GLY A 1 91 ? -5.146 4.604 15.967 1.00 98.31 91 GLY A O 1
ATOM 671 N N . LEU A 1 92 ? -5.280 6.695 16.831 1.00 98.00 92 LEU A N 1
ATOM 672 C CA . LEU A 1 92 ? -6.467 6.524 17.661 1.00 98.00 92 LEU A CA 1
ATOM 673 C C . LEU A 1 92 ? -7.343 7.773 17.516 1.00 98.00 92 LEU A C 1
ATOM 675 O O . LEU A 1 92 ? -6.819 8.887 17.586 1.00 98.00 92 LEU A O 1
ATOM 679 N N . THR A 1 93 ? -8.652 7.583 17.362 1.00 95.06 93 THR A N 1
ATOM 680 C CA . THR A 1 93 ? -9.661 8.657 17.293 1.00 95.06 93 THR A CA 1
ATOM 681 C C . THR A 1 93 ? -10.819 8.396 18.236 1.00 95.06 93 THR A C 1
ATOM 683 O O . THR A 1 93 ? -11.195 7.204 18.369 1.00 95.06 93 THR A O 1
#